Protein AF-A0A2E8MCN6-F1 (afdb_monomer_lite)

Secondary structure (DSSP, 8-state):
------S-GGGS-HHHHHHHHHHHHHHHHHHHHTT--EEE--SS-HHHHHHHHHHTT--TTEEEEEEHHHHHHTT--HHHHHHHHTGGGEEEEE---SSSSSTTSSS--HHHHHHHHHHHT---

Radius of gyration: 15.26 Å; chains: 1; bounding box: 32×36×40 Å

Foldseek 3Di:
DDPPDFPDCLPPDDVNLVVVLVVCVVCVVVCVVVVAAAEDDGLEDPPSLVVSCVSNVNDQSYAHAAEPQSHVVNVHPVLVSDLVCAQSRYDHYRDDAHPDPDPPPGPDPVVSVVVSCVVSVHDD

Sequence (124 aa):
MASSSCPSNFQKGEEKIAGVTKFIEEILPIARKHGVTLGIESPITYDRVLELFKRLGNPPNVKMYYDTGNMMWGGEDIYTALQKLGNDAICEIHLKPEDNIHFGKGKTDLPKLAGTLDQIGYDK

pLDDT: mean 87.96, std 12.61, range [35.31, 98.5]

Structure (mmCIF, N/CA/C/O backbone):
data_AF-A0A2E8MCN6-F1
#
_entry.id   AF-A0A2E8MCN6-F1
#
loop_
_atom_site.group_PDB
_atom_site.id
_atom_site.type_symbol
_atom_site.label_atom_id
_atom_site.label_alt_id
_atom_site.label_comp_id
_atom_site.label_asym_id
_atom_site.label_entity_id
_atom_site.label_seq_id
_atom_site.pdbx_PDB_ins_code
_a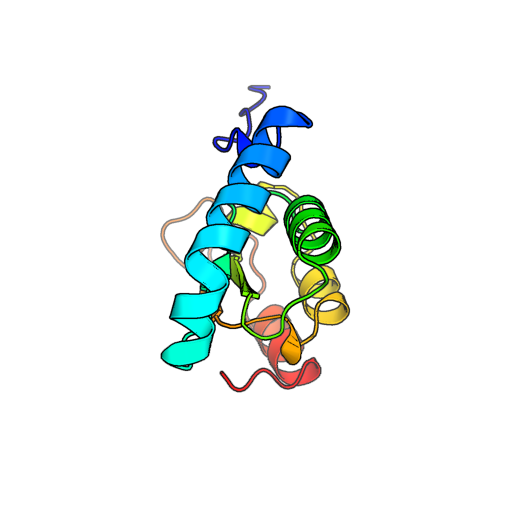tom_site.Cartn_x
_atom_site.Cartn_y
_atom_site.Cartn_z
_atom_site.occupancy
_atom_site.B_iso_or_equiv
_atom_site.auth_seq_id
_atom_site.auth_comp_id
_atom_site.auth_asym_id
_atom_site.auth_atom_id
_atom_site.pdbx_PDB_model_num
ATOM 1 N N . MET A 1 1 ? 13.926 17.330 -20.591 1.00 36.78 1 MET A N 1
ATOM 2 C CA . MET A 1 1 ? 13.292 16.208 -19.870 1.00 36.78 1 MET A CA 1
ATOM 3 C C . MET A 1 1 ? 12.245 16.822 -18.965 1.00 36.78 1 MET A C 1
ATOM 5 O O . MET A 1 1 ? 12.614 17.610 -18.105 1.00 36.78 1 MET A O 1
ATOM 9 N N . ALA A 1 2 ? 10.960 16.613 -19.242 1.00 35.31 2 ALA A N 1
ATOM 10 C CA . ALA A 1 2 ? 9.910 17.166 -18.396 1.00 35.31 2 ALA A CA 1
ATOM 11 C C . ALA A 1 2 ? 9.942 16.413 -17.064 1.00 35.31 2 ALA A C 1
ATOM 13 O O . ALA A 1 2 ? 9.693 15.212 -17.037 1.00 35.31 2 ALA A O 1
ATOM 14 N N . SER A 1 3 ? 10.291 17.099 -15.976 1.00 48.41 3 SER A N 1
ATOM 15 C CA . SER A 1 3 ? 10.040 16.587 -14.635 1.00 48.41 3 SER A CA 1
ATOM 16 C C . SER A 1 3 ? 8.522 16.550 -14.453 1.00 48.41 3 SER A C 1
ATOM 18 O O . SER A 1 3 ? 7.905 17.568 -14.129 1.00 48.41 3 SER A O 1
ATOM 20 N N . SER A 1 4 ? 7.898 15.414 -14.748 1.00 52.28 4 SER A N 1
ATOM 21 C CA . SER A 1 4 ? 6.485 15.201 -14.460 1.00 52.28 4 SER A CA 1
ATOM 22 C C . SER A 1 4 ? 6.335 15.152 -12.945 1.00 52.28 4 SER A C 1
ATOM 24 O O . SER A 1 4 ? 6.697 14.173 -12.296 1.00 52.28 4 SER A O 1
ATOM 26 N N . SER A 1 5 ? 5.897 16.263 -12.364 1.00 57.72 5 SER A N 1
ATOM 27 C CA . SER A 1 5 ? 5.663 16.372 -10.933 1.00 57.72 5 SER A CA 1
ATOM 28 C C . SER A 1 5 ? 4.588 15.370 -10.510 1.00 57.72 5 SER A C 1
ATOM 30 O O . SER A 1 5 ? 3.575 15.199 -11.185 1.00 57.72 5 SER A O 1
ATOM 32 N N . CYS A 1 6 ? 4.817 14.691 -9.383 1.00 58.34 6 CYS A N 1
ATOM 33 C CA . CYS A 1 6 ? 3.831 13.800 -8.782 1.00 58.34 6 CYS A CA 1
ATOM 34 C C . CYS A 1 6 ? 2.486 14.538 -8.619 1.00 58.34 6 CYS A C 1
ATOM 36 O O . CYS A 1 6 ? 2.476 15.636 -8.042 1.00 58.34 6 CYS A O 1
ATOM 38 N N . PRO A 1 7 ? 1.361 13.968 -9.096 1.00 62.66 7 PRO A N 1
ATOM 39 C CA . PRO A 1 7 ? 0.058 14.624 -9.054 1.00 62.66 7 PRO A CA 1
ATOM 40 C C . PRO A 1 7 ? -0.471 14.751 -7.620 1.00 62.66 7 PRO A C 1
ATOM 42 O O . PRO A 1 7 ? -1.347 15.572 -7.359 1.00 62.66 7 PRO A O 1
ATOM 45 N N . SER A 1 8 ? 0.071 13.979 -6.671 1.00 71.44 8 SER A N 1
ATOM 46 C CA . SER A 1 8 ? -0.367 14.005 -5.279 1.00 71.44 8 SER A CA 1
ATOM 47 C C . SER A 1 8 ? 0.480 14.933 -4.411 1.00 71.44 8 SER A C 1
ATOM 49 O O . SER A 1 8 ? 1.696 14.788 -4.277 1.00 71.44 8 SER A O 1
ATOM 51 N N . ASN A 1 9 ? -0.196 15.859 -3.729 1.00 75.69 9 ASN A N 1
ATOM 52 C CA . ASN A 1 9 ? 0.407 16.670 -2.674 1.00 75.69 9 ASN A CA 1
ATOM 53 C C . ASN A 1 9 ? 0.569 15.896 -1.354 1.00 75.69 9 ASN A C 1
ATOM 55 O O . ASN A 1 9 ? 1.202 16.417 -0.444 1.00 75.69 9 ASN A O 1
ATOM 59 N N . PHE A 1 10 ? 0.061 14.662 -1.237 1.00 79.88 10 PHE A N 1
ATOM 60 C CA . PHE A 1 10 ? 0.292 13.802 -0.063 1.00 79.88 10 PHE A CA 1
ATOM 61 C C . PHE A 1 10 ? 1.790 13.569 0.198 1.00 79.88 10 PHE A C 1
ATOM 63 O O . PHE A 1 10 ? 2.241 13.475 1.341 1.00 79.88 10 PHE A O 1
ATOM 70 N N . GLN A 1 11 ? 2.573 13.580 -0.882 1.00 74.19 11 GLN A N 1
ATOM 71 C CA . GLN A 1 11 ? 4.030 13.488 -0.861 1.00 74.19 11 GLN A CA 1
ATOM 72 C C . GLN A 1 11 ? 4.726 14.759 -0.361 1.00 74.19 11 GLN A C 1
ATOM 74 O O . GLN A 1 11 ? 5.927 14.750 -0.105 1.00 74.19 11 GLN A O 1
ATOM 79 N N . LYS A 1 12 ? 4.009 15.881 -0.243 1.00 79.44 12 LYS A N 1
ATOM 80 C CA . LYS A 1 12 ? 4.608 17.204 -0.047 1.00 79.44 12 LYS A CA 1
ATOM 81 C C . LYS A 1 12 ? 4.447 17.676 1.392 1.00 79.44 12 LYS A C 1
ATOM 83 O O . LYS A 1 12 ? 3.513 18.400 1.722 1.00 79.44 12 LYS A O 1
ATOM 88 N N . GLY A 1 13 ? 5.424 17.317 2.219 1.00 82.81 13 GLY A N 1
ATOM 89 C CA . GLY A 1 13 ? 5.651 17.945 3.518 1.00 82.81 13 GLY A CA 1
ATOM 90 C C . GLY A 1 13 ? 4.757 17.452 4.655 1.00 82.81 13 GLY A C 1
ATOM 91 O O . GLY A 1 13 ? 3.793 16.706 4.473 1.00 82.81 13 GLY A O 1
ATOM 92 N N . GLU A 1 14 ? 5.129 17.875 5.859 1.00 89.00 14 GLU A N 1
ATOM 93 C CA . GLU A 1 14 ? 4.557 17.424 7.129 1.00 89.00 14 GLU A CA 1
ATOM 94 C C . GLU A 1 14 ? 3.068 17.759 7.277 1.00 89.00 14 GLU A C 1
ATOM 96 O O . GLU A 1 14 ? 2.268 16.913 7.666 1.00 89.00 14 GLU A O 1
ATOM 101 N N . GLU A 1 15 ? 2.668 18.969 6.883 1.00 88.38 15 GLU A N 1
ATOM 102 C CA . GLU A 1 15 ? 1.280 19.432 6.988 1.00 88.38 15 GLU A CA 1
ATOM 103 C C . GLU A 1 15 ? 0.300 18.495 6.260 1.00 88.38 15 GLU A C 1
ATOM 105 O O . GLU A 1 15 ? -0.799 18.225 6.749 1.00 88.38 15 GLU A O 1
ATOM 110 N N . LYS A 1 16 ? 0.700 17.953 5.101 1.00 90.06 16 LYS A N 1
ATOM 111 C CA . LYS A 1 16 ? -0.183 17.127 4.270 1.00 90.06 16 LYS A CA 1
ATOM 112 C C . LYS A 1 16 ? -0.418 15.745 4.863 1.00 90.06 16 LYS A C 1
ATOM 114 O O . LYS A 1 16 ? -1.568 15.312 4.907 1.00 90.06 16 LYS A O 1
ATOM 119 N N . ILE A 1 17 ? 0.616 15.074 5.374 1.00 90.88 17 ILE A N 1
ATOM 120 C CA . ILE A 1 17 ? 0.402 13.789 6.059 1.00 90.88 17 ILE A CA 1
ATOM 121 C C . ILE A 1 17 ? -0.305 13.977 7.393 1.00 90.88 17 ILE A C 1
ATOM 123 O O . ILE A 1 17 ? -1.136 13.144 7.735 1.00 90.88 17 ILE A O 1
ATOM 127 N N . ALA A 1 18 ? -0.042 15.068 8.120 1.00 92.81 18 ALA A N 1
ATOM 128 C CA . ALA A 1 18 ? -0.722 15.353 9.378 1.00 92.81 18 ALA A CA 1
ATOM 129 C C . ALA A 1 18 ? -2.233 15.538 9.162 1.00 92.81 18 ALA A C 1
ATOM 131 O O . ALA A 1 18 ? -3.034 14.951 9.886 1.00 92.81 18 ALA A O 1
ATOM 132 N N . GLY A 1 19 ? -2.627 16.271 8.114 1.00 93.56 19 GLY A N 1
ATOM 133 C CA . GLY A 1 19 ? -4.033 16.425 7.733 1.00 93.56 19 GLY A CA 1
ATOM 134 C C . GLY A 1 19 ? -4.712 15.097 7.386 1.00 93.56 19 GLY A C 1
ATOM 135 O O . GLY A 1 19 ? -5.806 14.824 7.875 1.00 93.56 19 GLY A O 1
ATOM 136 N N . VAL A 1 20 ? -4.050 14.242 6.596 1.00 92.56 20 VAL A N 1
ATOM 137 C CA . VAL A 1 20 ? -4.572 12.903 6.257 1.00 92.56 20 VAL A CA 1
ATOM 138 C C . VAL A 1 20 ? -4.634 11.994 7.484 1.00 92.56 20 VAL A C 1
ATOM 140 O O . VAL A 1 20 ? -5.620 11.285 7.658 1.00 92.56 20 VAL A O 1
ATOM 143 N N . THR A 1 21 ? -3.623 12.045 8.354 1.00 95.31 21 THR A N 1
ATOM 144 C CA . THR A 1 21 ? -3.589 11.282 9.611 1.00 95.31 21 THR A CA 1
ATOM 145 C C . THR A 1 21 ? -4.809 11.636 10.454 1.00 95.31 21 THR A C 1
ATOM 147 O O . THR A 1 21 ? -5.600 10.752 10.768 1.00 95.31 21 THR A O 1
ATOM 150 N N . LYS A 1 22 ? -5.032 12.932 10.709 1.00 97.12 22 LYS A N 1
ATOM 151 C CA . LYS A 1 22 ? -6.181 13.414 11.482 1.00 97.12 22 LYS A CA 1
ATOM 152 C C . LYS A 1 22 ? -7.516 12.983 10.870 1.00 97.12 22 LYS A C 1
ATOM 154 O O . LYS A 1 22 ? -8.391 12.500 11.580 1.00 97.12 22 LYS A O 1
ATOM 159 N N . PHE A 1 23 ? -7.670 13.125 9.553 1.00 96.38 23 PHE A N 1
ATOM 160 C CA . PHE A 1 23 ? -8.889 12.696 8.866 1.00 96.38 23 PHE A CA 1
ATOM 161 C C . PHE A 1 23 ? -9.155 11.197 9.054 1.00 96.38 23 PHE A C 1
ATOM 163 O O . PHE A 1 23 ? -10.279 10.803 9.362 1.00 96.38 23 PHE A O 1
ATOM 1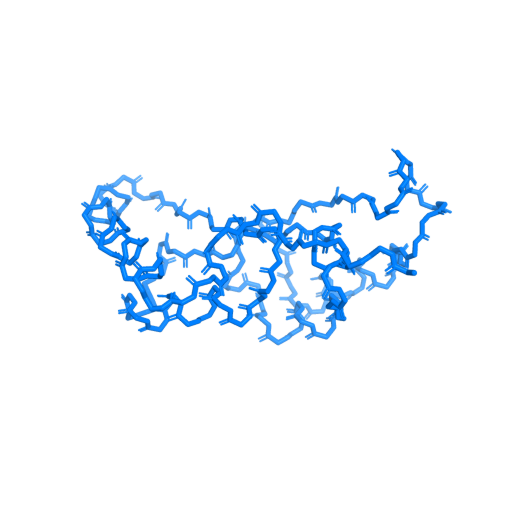70 N N . ILE A 1 24 ? -8.125 10.356 8.910 1.00 96.75 24 ILE A N 1
ATOM 171 C CA . ILE A 1 24 ? -8.270 8.911 9.100 1.00 96.75 24 ILE A CA 1
ATOM 172 C C . ILE A 1 24 ? -8.598 8.584 10.560 1.00 96.75 24 ILE A C 1
ATOM 174 O O . ILE A 1 24 ? -9.488 7.771 10.793 1.00 96.75 24 ILE A O 1
ATOM 178 N N . GLU A 1 25 ? -7.957 9.226 11.539 1.00 97.56 25 GLU A N 1
ATOM 179 C CA . GLU A 1 25 ? -8.267 9.041 12.966 1.00 97.56 25 GLU A CA 1
ATOM 180 C C . GLU A 1 25 ? -9.742 9.322 13.290 1.00 97.56 25 GLU A C 1
ATOM 182 O O . GLU A 1 25 ? -10.347 8.577 14.063 1.00 97.56 25 GLU A O 1
ATOM 187 N N . GLU A 1 26 ? -10.337 10.343 12.667 1.00 97.94 26 GLU A N 1
ATOM 188 C CA . GLU A 1 26 ? -11.748 10.708 12.853 1.00 97.94 26 GLU A CA 1
ATOM 189 C C . GLU A 1 26 ? -12.712 9.648 12.289 1.00 97.94 26 GLU A C 1
ATOM 191 O O . GLU A 1 26 ? -13.729 9.338 1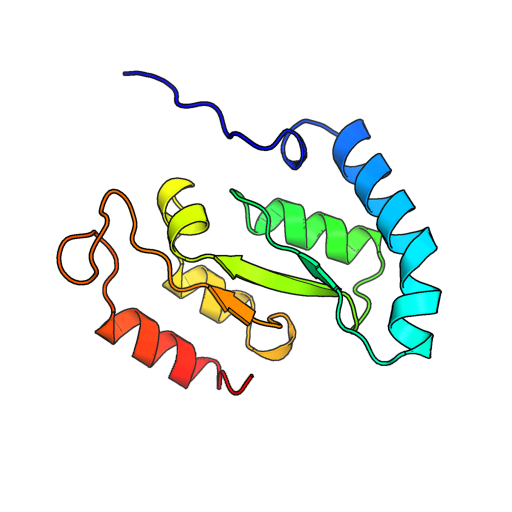2.918 1.00 97.94 26 GLU A O 1
ATOM 196 N N . ILE A 1 27 ? -12.400 9.046 11.135 1.00 97.94 27 ILE A N 1
ATOM 197 C CA . ILE A 1 27 ? -13.288 8.065 10.477 1.00 97.94 27 ILE A CA 1
ATOM 198 C C . ILE A 1 27 ? -13.017 6.611 10.891 1.00 97.94 27 ILE A C 1
ATOM 200 O O . ILE A 1 27 ? -13.888 5.748 10.744 1.00 97.94 27 ILE A O 1
ATOM 204 N N . LEU A 1 28 ? -11.839 6.311 11.440 1.00 97.56 28 LEU A N 1
ATOM 205 C CA . LEU A 1 28 ? -11.429 4.953 11.795 1.00 97.56 28 LEU A CA 1
ATOM 206 C C . LEU A 1 28 ? -12.366 4.256 12.806 1.00 97.56 28 LEU A C 1
ATOM 208 O O . LEU A 1 28 ? -12.624 3.062 12.632 1.00 97.56 28 LEU A O 1
ATOM 212 N N . PRO A 1 29 ? -12.935 4.928 13.833 1.00 97.81 29 PRO A N 1
ATOM 213 C CA . PRO A 1 29 ? -13.939 4.315 14.702 1.00 97.81 29 PRO A CA 1
ATOM 214 C C . PRO A 1 29 ? -15.179 3.831 13.943 1.00 97.81 29 PRO A C 1
ATOM 216 O O . PRO A 1 29 ? -15.718 2.775 14.271 1.00 97.81 29 PRO A O 1
ATOM 219 N N . ILE A 1 30 ? -15.609 4.572 12.917 1.00 97.75 30 ILE A N 1
ATOM 220 C CA . ILE A 1 30 ? -16.761 4.217 12.081 1.00 97.75 30 ILE A CA 1
ATOM 221 C C . ILE A 1 30 ? -16.407 3.002 11.222 1.00 97.75 30 ILE A C 1
ATOM 223 O O . ILE A 1 30 ? -17.161 2.029 11.207 1.00 97.75 30 ILE A O 1
ATOM 227 N N . ALA A 1 31 ? -15.232 3.007 10.587 1.00 97.38 31 ALA A N 1
ATOM 228 C CA . ALA A 1 31 ? -14.750 1.865 9.811 1.00 97.38 31 ALA A CA 1
ATOM 229 C C . ALA A 1 31 ? -14.704 0.585 10.663 1.00 97.38 31 ALA A C 1
ATOM 231 O O . ALA A 1 31 ? -15.269 -0.436 10.274 1.00 97.38 31 ALA A O 1
ATOM 232 N N . ARG A 1 32 ? -14.145 0.664 11.880 1.00 97.00 32 ARG A N 1
ATOM 233 C CA . ARG A 1 32 ? -14.123 -0.455 12.839 1.00 97.00 32 ARG A CA 1
ATOM 234 C C . ARG A 1 32 ? -15.519 -0.936 13.214 1.00 97.00 32 ARG A C 1
ATOM 236 O O . ARG A 1 32 ? -15.773 -2.135 13.179 1.00 97.00 32 ARG A O 1
ATOM 243 N N . LYS A 1 33 ? -16.426 -0.011 13.547 1.00 97.88 33 LYS A N 1
ATOM 244 C CA . LYS A 1 33 ? -17.814 -0.331 13.920 1.00 97.88 33 LYS A CA 1
ATOM 245 C C . LYS A 1 33 ? -18.531 -1.128 12.829 1.00 97.88 33 LYS A C 1
ATOM 247 O O . LYS A 1 33 ? -19.345 -1.988 13.148 1.00 97.88 33 LYS A O 1
ATOM 252 N N . HIS A 1 34 ? -18.239 -0.833 11.566 1.00 97.94 34 HIS A N 1
ATOM 253 C CA . HIS A 1 34 ? -18.879 -1.466 10.417 1.00 97.94 34 HIS A CA 1
ATOM 254 C C . HIS A 1 34 ? -18.056 -2.601 9.791 1.00 97.94 34 HIS A C 1
ATOM 256 O O . HIS A 1 34 ? -18.474 -3.146 8.775 1.00 97.94 34 HIS A O 1
ATOM 262 N N . GLY A 1 35 ? -16.909 -2.973 10.375 1.00 96.44 35 GLY A N 1
ATOM 263 C CA . GLY A 1 35 ? -16.039 -4.015 9.820 1.00 96.44 35 GLY A CA 1
ATOM 264 C C . GLY A 1 35 ? -15.448 -3.658 8.451 1.00 96.44 35 GLY A C 1
ATOM 265 O O . GLY A 1 35 ? -15.135 -4.547 7.666 1.00 96.44 35 GLY A O 1
ATOM 266 N N . VAL A 1 36 ? -15.312 -2.366 8.147 1.00 96.94 36 VAL A N 1
ATOM 267 C CA . VAL A 1 36 ? -14.811 -1.866 6.862 1.00 96.94 36 VAL A CA 1
ATOM 268 C C . VAL A 1 36 ? -13.295 -1.684 6.923 1.00 96.94 36 VAL A C 1
ATOM 270 O O . VAL A 1 36 ? -12.742 -1.253 7.941 1.00 96.94 36 VAL A O 1
ATOM 273 N N . THR A 1 37 ? -12.626 -1.994 5.813 1.00 97.06 37 THR A N 1
ATOM 274 C CA . THR A 1 37 ? -11.218 -1.654 5.588 1.00 97.06 37 THR A CA 1
ATOM 275 C C . THR A 1 37 ? -11.128 -0.371 4.768 1.00 97.06 37 THR A C 1
ATOM 277 O O . THR A 1 37 ? -11.779 -0.238 3.735 1.00 97.06 37 THR A O 1
ATOM 280 N N . LEU A 1 38 ? -10.318 0.575 5.229 1.00 97.12 38 LEU A N 1
ATOM 281 C CA . LEU A 1 38 ? -9.950 1.788 4.515 1.00 97.12 38 LEU A CA 1
ATOM 282 C C . LEU A 1 38 ? -8.718 1.484 3.656 1.00 97.12 38 LEU A C 1
ATOM 284 O O . LEU A 1 38 ? -7.606 1.364 4.175 1.00 97.12 38 LEU A O 1
ATOM 288 N N . GLY A 1 39 ? -8.933 1.330 2.351 1.00 95.44 39 GLY A N 1
ATOM 289 C CA . GLY A 1 39 ? -7.867 1.156 1.369 1.00 95.44 39 GLY A CA 1
ATOM 290 C C . GLY A 1 39 ? -7.241 2.494 0.995 1.00 95.44 39 GLY A C 1
ATOM 291 O O . GLY A 1 39 ? -7.929 3.386 0.502 1.00 95.44 39 GLY A O 1
ATOM 292 N N . ILE A 1 40 ? -5.941 2.645 1.232 1.00 93.12 40 ILE A N 1
ATOM 293 C CA . ILE A 1 40 ? -5.188 3.836 0.843 1.00 93.12 40 ILE A CA 1
ATOM 294 C C . ILE A 1 40 ? -4.550 3.579 -0.518 1.00 93.12 40 ILE A C 1
ATOM 296 O O . ILE A 1 40 ? -3.512 2.924 -0.605 1.00 93.12 40 ILE A O 1
ATOM 300 N N . GLU A 1 41 ? -5.174 4.107 -1.569 1.00 90.69 41 GLU A N 1
ATOM 301 C CA . GLU A 1 41 ? -4.545 4.249 -2.880 1.00 90.69 41 GLU A CA 1
ATOM 302 C C . GLU A 1 41 ? -3.865 5.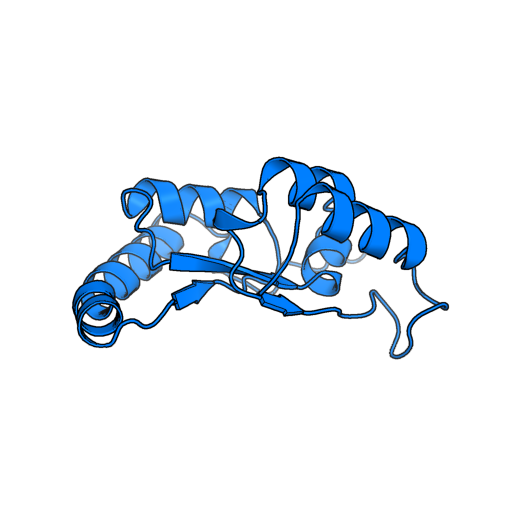619 -2.933 1.00 90.69 41 GLU A C 1
ATOM 304 O O . GLU A 1 41 ? -4.506 6.660 -2.779 1.00 90.69 41 GLU A O 1
ATOM 309 N N . SER A 1 42 ? -2.550 5.642 -3.132 1.00 76.06 42 SER A N 1
ATOM 310 C CA . SER A 1 42 ? -1.805 6.885 -3.324 1.00 76.06 42 SER A CA 1
ATOM 311 C C . SER A 1 42 ? -0.963 6.769 -4.585 1.00 76.06 42 SER A C 1
ATOM 313 O O . SER A 1 42 ? -0.245 5.781 -4.739 1.00 76.06 42 SER A O 1
ATOM 315 N N . PRO A 1 43 ? -1.019 7.755 -5.497 1.00 61.84 43 PRO A N 1
ATOM 316 C CA . PRO A 1 43 ? -0.505 7.557 -6.840 1.00 61.84 43 PRO A CA 1
ATOM 317 C C . PRO A 1 43 ? 1.021 7.537 -6.954 1.00 61.84 43 PRO A C 1
ATOM 319 O O . PRO A 1 43 ? 1.487 7.250 -8.042 1.00 61.84 43 PRO A O 1
ATOM 322 N N . ILE A 1 44 ? 1.803 7.800 -5.899 1.00 62.88 44 ILE A N 1
ATOM 323 C CA . ILE A 1 44 ? 3.250 7.514 -5.865 1.00 62.88 44 ILE A CA 1
ATOM 324 C C . ILE A 1 44 ? 3.711 7.422 -4.402 1.00 62.88 44 ILE A C 1
ATOM 326 O O . ILE A 1 44 ? 3.281 8.252 -3.610 1.00 62.88 44 ILE A O 1
ATOM 330 N N . THR A 1 45 ? 4.636 6.502 -4.108 1.00 69.81 45 THR A N 1
ATOM 331 C CA . THR A 1 45 ? 5.376 6.198 -2.859 1.00 69.81 45 THR A CA 1
ATOM 332 C C . THR A 1 45 ? 4.679 5.316 -1.813 1.00 69.81 45 THR A C 1
ATOM 334 O O . THR A 1 45 ? 3.898 5.743 -0.956 1.00 69.81 45 THR A O 1
ATOM 337 N N . TYR A 1 46 ? 5.095 4.052 -1.836 1.00 76.62 46 TYR A N 1
ATOM 338 C CA . TYR A 1 46 ? 4.916 3.073 -0.770 1.00 76.62 46 TYR A CA 1
ATOM 339 C C . TYR A 1 46 ? 5.359 3.615 0.602 1.00 76.62 46 TYR A C 1
ATOM 341 O O . TYR A 1 46 ? 4.613 3.522 1.579 1.00 76.62 46 TYR A O 1
ATOM 349 N N . ASP A 1 47 ? 6.523 4.269 0.667 1.00 83.62 47 ASP A N 1
ATOM 350 C CA . ASP A 1 47 ? 7.111 4.745 1.926 1.00 83.62 47 ASP A CA 1
ATOM 351 C C . ASP A 1 47 ? 6.235 5.767 2.659 1.00 83.62 47 ASP A C 1
ATOM 353 O O . ASP A 1 47 ? 6.119 5.721 3.887 1.00 83.62 47 ASP A O 1
ATOM 357 N N . ARG A 1 48 ? 5.569 6.673 1.933 1.00 86.75 48 ARG A N 1
ATOM 358 C CA . ARG A 1 48 ? 4.711 7.686 2.562 1.00 86.75 48 ARG A CA 1
ATOM 359 C C . ARG A 1 48 ? 3.436 7.078 3.132 1.00 86.75 48 ARG A C 1
ATOM 361 O O . ARG A 1 48 ? 2.945 7.535 4.163 1.00 86.75 48 ARG A O 1
ATOM 368 N N . VAL A 1 49 ? 2.910 6.040 2.484 1.00 89.06 49 VAL A N 1
ATOM 369 C CA . VAL A 1 49 ? 1.770 5.281 3.008 1.00 89.06 49 VAL A CA 1
ATOM 370 C C . VAL A 1 49 ? 2.186 4.489 4.248 1.00 89.06 49 VAL A C 1
ATOM 372 O O . VAL A 1 49 ? 1.472 4.515 5.248 1.00 89.06 49 VAL A O 1
ATOM 375 N N . LEU A 1 50 ? 3.374 3.875 4.252 1.00 88.62 50 LEU A N 1
ATOM 376 C CA . LEU A 1 50 ? 3.901 3.237 5.461 1.00 88.62 50 LEU A CA 1
ATOM 377 C C . LEU A 1 50 ? 4.105 4.225 6.610 1.00 88.62 50 LEU A C 1
ATOM 379 O O . LEU A 1 50 ? 3.849 3.893 7.767 1.00 88.62 50 LEU A O 1
ATOM 383 N N . GLU A 1 51 ? 4.577 5.435 6.320 1.00 91.75 51 GLU A N 1
ATOM 384 C CA . GLU A 1 51 ? 4.692 6.483 7.330 1.00 91.75 51 GLU A CA 1
ATOM 385 C C . GLU A 1 51 ? 3.323 6.856 7.908 1.00 91.75 51 GLU A C 1
ATOM 387 O O . GLU A 1 51 ? 3.186 6.984 9.126 1.00 91.75 51 GLU A O 1
ATOM 392 N N . LEU A 1 52 ? 2.299 6.973 7.060 1.00 92.56 52 LEU A N 1
ATOM 393 C CA . LEU A 1 52 ? 0.925 7.210 7.495 1.00 92.56 52 LEU A CA 1
ATOM 394 C C . LEU A 1 52 ? 0.427 6.075 8.396 1.00 92.56 52 LEU A C 1
ATOM 396 O O . LEU A 1 52 ? -0.117 6.347 9.463 1.00 92.56 52 LEU A O 1
ATOM 400 N N . PHE A 1 53 ? 0.661 4.814 8.023 1.00 93.06 53 PHE A N 1
ATOM 401 C CA . PHE A 1 53 ? 0.272 3.667 8.850 1.00 93.06 53 PHE A CA 1
ATOM 402 C C . PHE A 1 53 ? 0.953 3.717 10.215 1.00 93.06 53 PHE A C 1
ATOM 404 O O . PHE A 1 53 ? 0.277 3.590 11.235 1.00 93.06 53 PHE A O 1
ATOM 411 N N . LYS A 1 54 ? 2.259 4.006 10.258 1.00 94.25 54 LYS A N 1
ATOM 412 C CA . LYS A 1 54 ? 3.006 4.155 11.515 1.00 94.25 54 LYS A CA 1
ATOM 413 C C . LYS A 1 54 ? 2.436 5.269 12.394 1.00 94.25 54 LYS A C 1
ATOM 415 O O . LYS A 1 54 ? 2.273 5.051 13.591 1.00 94.25 54 LYS A O 1
ATOM 420 N N . ARG A 1 55 ? 2.099 6.428 11.818 1.00 95.31 55 ARG A N 1
ATOM 421 C CA . ARG A 1 55 ? 1.490 7.560 12.545 1.00 95.31 55 ARG A CA 1
ATOM 422 C C . ARG A 1 55 ? 0.134 7.203 13.147 1.00 95.31 55 ARG A C 1
ATOM 424 O O . ARG A 1 55 ? -0.145 7.592 14.271 1.00 95.31 55 ARG A O 1
ATOM 431 N N . LEU A 1 56 ? -0.658 6.411 12.430 1.00 95.94 56 LEU A N 1
ATOM 432 C CA . LEU A 1 56 ? -1.956 5.910 12.887 1.00 95.94 56 LEU A CA 1
ATOM 433 C C . LEU A 1 56 ? -1.852 4.753 13.900 1.00 95.94 56 LEU A C 1
ATOM 435 O O . LEU A 1 56 ? -2.877 4.260 14.369 1.00 95.94 56 LEU A O 1
ATOM 439 N N . GLY A 1 57 ? -0.641 4.277 14.212 1.00 95.94 57 GLY A N 1
ATOM 440 C CA . GLY A 1 57 ? -0.426 3.121 15.086 1.00 95.94 57 GLY A CA 1
ATOM 441 C C . GLY A 1 57 ? -0.679 1.765 14.414 1.00 95.94 57 GLY A C 1
ATOM 442 O O . GLY A 1 57 ? -1.021 0.806 15.097 1.00 95.94 57 GLY A O 1
ATOM 443 N N . ASN A 1 58 ? -0.516 1.679 13.091 1.00 94.62 58 ASN A N 1
ATOM 444 C CA . ASN A 1 58 ? -0.723 0.489 12.250 1.00 94.62 58 ASN A CA 1
ATOM 445 C C . ASN A 1 58 ? -2.071 -0.218 12.491 1.00 94.62 58 ASN A C 1
ATOM 447 O O . ASN A 1 58 ? -2.104 -1.407 12.821 1.00 94.62 58 ASN A O 1
ATOM 451 N N . PRO A 1 59 ? -3.203 0.492 12.359 1.00 96.06 59 PRO A N 1
ATOM 452 C CA . PRO A 1 59 ? -4.502 -0.106 12.609 1.00 96.06 59 PRO A CA 1
ATOM 453 C C . PRO A 1 59 ? -4.826 -1.166 11.539 1.00 96.06 59 PRO A C 1
ATOM 455 O O . PRO A 1 59 ? -4.652 -0.902 10.352 1.00 96.06 59 PRO A O 1
ATOM 458 N N . PRO A 1 60 ? -5.393 -2.328 11.912 1.00 94.31 60 PRO A N 1
ATOM 459 C CA . PRO A 1 60 ? -5.656 -3.423 10.968 1.00 94.31 60 PRO A CA 1
ATOM 460 C C . PRO A 1 60 ? -6.710 -3.083 9.900 1.00 94.31 60 PRO A C 1
ATOM 462 O O . PRO A 1 60 ? -6.769 -3.728 8.856 1.00 94.31 60 PRO A O 1
ATOM 465 N N . ASN A 1 61 ? -7.546 -2.070 10.157 1.00 96.44 61 ASN A N 1
ATOM 466 C CA . ASN A 1 61 ? -8.568 -1.573 9.235 1.00 96.44 61 ASN A CA 1
ATOM 467 C C . ASN A 1 61 ? -8.035 -0.550 8.227 1.00 96.44 61 ASN A C 1
ATOM 469 O O . ASN A 1 61 ? -8.831 -0.041 7.449 1.00 96.44 61 ASN A O 1
ATOM 473 N N . VAL A 1 62 ? -6.748 -0.200 8.244 1.00 96.50 62 VAL A N 1
ATOM 474 C CA . VAL A 1 62 ? -6.151 0.676 7.228 1.00 96.50 62 VAL A CA 1
ATOM 475 C C . VAL A 1 62 ? -5.105 -0.134 6.488 1.00 96.50 62 VAL A C 1
ATOM 477 O O . VAL A 1 62 ? -4.151 -0.621 7.090 1.00 96.50 62 VAL A O 1
ATOM 480 N N . LYS A 1 63 ? -5.317 -0.314 5.188 1.00 95.00 63 LYS A N 1
ATOM 481 C CA . LYS A 1 63 ? -4.493 -1.179 4.344 1.00 95.00 63 LYS A CA 1
ATOM 482 C C . LYS A 1 63 ? -4.148 -0.483 3.041 1.00 95.00 63 LYS A C 1
ATOM 484 O O . LYS A 1 63 ? -4.772 0.506 2.661 1.00 95.00 63 LYS A O 1
ATOM 489 N N . MET A 1 64 ? -3.133 -0.988 2.362 1.00 93.44 64 MET A N 1
ATOM 490 C CA . MET A 1 64 ? -2.742 -0.504 1.050 1.00 93.44 64 MET A CA 1
ATOM 491 C C . MET A 1 64 ? -3.748 -0.980 0.000 1.00 93.44 64 MET A C 1
ATOM 493 O O . MET A 1 64 ? -4.060 -2.171 -0.075 1.00 93.44 64 MET A O 1
ATOM 497 N N . TYR A 1 65 ? -4.196 -0.051 -0.836 1.00 94.62 65 TYR A N 1
ATOM 498 C CA . TYR A 1 65 ? -4.833 -0.348 -2.113 1.00 94.62 65 TYR A CA 1
ATOM 499 C C . TYR A 1 65 ? -3.757 -0.123 -3.182 1.00 94.62 65 TYR A C 1
ATOM 501 O O . TYR A 1 65 ? -3.403 1.016 -3.496 1.00 94.62 65 TYR A O 1
ATOM 509 N N . TYR A 1 66 ? -3.131 -1.203 -3.646 1.00 93.44 66 TYR A N 1
ATOM 510 C CA . TYR A 1 66 ? -1.884 -1.124 -4.407 1.00 93.44 66 TYR A CA 1
ATOM 511 C C . TYR A 1 66 ? -2.171 -1.044 -5.911 1.00 93.44 66 TYR A C 1
ATOM 513 O O . TYR A 1 66 ? -2.521 -2.040 -6.541 1.00 93.44 66 TYR A O 1
ATOM 521 N N . ASP A 1 67 ? -2.000 0.139 -6.500 1.00 93.25 67 ASP A N 1
ATOM 522 C CA . ASP A 1 67 ? -2.094 0.339 -7.950 1.00 93.25 67 ASP A CA 1
ATOM 523 C C . ASP A 1 67 ? -0.724 0.117 -8.607 1.00 93.25 67 ASP A C 1
ATOM 525 O O . ASP A 1 67 ? 0.221 0.886 -8.403 1.00 93.25 67 ASP A O 1
ATOM 529 N N . THR A 1 68 ? -0.610 -0.934 -9.420 1.00 91.44 68 THR A N 1
ATOM 530 C CA . THR A 1 68 ? 0.665 -1.318 -10.042 1.00 91.44 68 THR A CA 1
ATOM 531 C C . THR A 1 68 ? 1.188 -0.245 -10.995 1.00 91.44 68 THR A C 1
ATOM 533 O O . THR A 1 68 ? 2.388 0.022 -11.025 1.00 91.44 68 THR A O 1
ATOM 536 N N . GLY A 1 69 ? 0.302 0.381 -11.770 1.00 89.19 69 GLY A N 1
ATOM 537 C CA . GLY A 1 69 ? 0.667 1.366 -12.787 1.00 89.19 69 GLY A CA 1
ATOM 538 C C . GLY A 1 69 ? 1.179 2.659 -12.166 1.00 89.19 69 GLY A C 1
ATOM 539 O O . GLY A 1 69 ? 2.195 3.194 -12.603 1.00 89.19 69 GLY A O 1
ATOM 540 N N . ASN A 1 70 ? 0.518 3.125 -11.109 1.00 87.88 70 ASN A N 1
ATOM 541 C CA . ASN A 1 70 ? 0.937 4.289 -10.332 1.00 87.88 70 ASN A CA 1
ATOM 542 C C . ASN A 1 70 ? 2.317 4.069 -9.693 1.00 87.88 70 ASN A C 1
ATOM 544 O O . ASN A 1 70 ? 3.193 4.929 -9.787 1.00 87.88 70 ASN A O 1
ATOM 548 N N . MET A 1 71 ? 2.530 2.897 -9.086 1.00 88.62 71 MET A N 1
ATOM 549 C CA . MET A 1 71 ? 3.796 2.569 -8.426 1.00 88.62 71 MET A CA 1
ATOM 550 C C . MET A 1 71 ? 4.950 2.449 -9.434 1.00 88.62 71 MET A C 1
ATOM 552 O O . MET A 1 71 ? 5.998 3.060 -9.223 1.00 88.62 71 MET A O 1
ATOM 556 N N . MET A 1 72 ? 4.747 1.765 -10.568 1.00 88.06 72 MET A N 1
ATOM 557 C CA . MET A 1 72 ? 5.752 1.691 -11.643 1.00 88.06 72 MET A CA 1
ATOM 558 C C . MET A 1 72 ? 6.062 3.066 -12.245 1.00 88.06 72 MET A C 1
ATOM 560 O O . MET A 1 72 ? 7.233 3.395 -12.426 1.00 88.06 72 MET A O 1
ATOM 564 N N . TRP A 1 73 ? 5.045 3.904 -12.486 1.00 84.75 73 TRP A N 1
ATOM 565 C CA . TRP A 1 73 ? 5.253 5.278 -12.963 1.00 84.75 73 TRP A CA 1
ATOM 566 C C . TRP A 1 73 ? 6.077 6.118 -11.973 1.00 84.75 73 TRP A C 1
ATOM 568 O O . TRP A 1 73 ? 6.878 6.964 -12.369 1.00 84.75 73 TRP A O 1
ATOM 578 N N . GLY A 1 74 ? 5.929 5.839 -10.677 1.00 81.88 74 GLY A N 1
ATOM 579 C CA . GLY A 1 74 ? 6.750 6.385 -9.601 1.00 81.88 74 GLY A CA 1
ATOM 580 C C . GLY A 1 74 ? 8.186 5.855 -9.519 1.00 81.88 74 GLY A C 1
ATOM 581 O O . GLY A 1 74 ? 8.953 6.354 -8.697 1.00 81.88 74 GLY A O 1
ATOM 582 N N . GLY A 1 75 ? 8.554 4.869 -10.341 1.00 85.56 75 GLY A N 1
ATOM 583 C CA . GLY A 1 75 ? 9.862 4.211 -10.329 1.00 85.56 75 GLY A CA 1
ATOM 584 C C . GLY A 1 75 ? 10.011 3.092 -9.291 1.00 85.56 75 GLY A C 1
ATOM 585 O O . GLY A 1 75 ? 11.133 2.658 -9.039 1.00 85.56 75 GLY A O 1
ATOM 586 N N . GLU A 1 76 ? 8.918 2.630 -8.681 1.00 87.19 76 GLU A N 1
ATOM 587 C CA . GLU A 1 76 ? 8.938 1.538 -7.702 1.00 87.19 76 GLU A CA 1
ATOM 588 C C . GLU A 1 76 ? 9.196 0.184 -8.387 1.00 87.19 76 GLU A C 1
ATOM 590 O O . GLU A 1 76 ? 8.566 -0.155 -9.394 1.00 87.19 76 GLU A O 1
ATOM 595 N N . ASP A 1 77 ? 10.067 -0.643 -7.799 1.00 91.38 77 ASP A N 1
ATOM 596 C CA . ASP A 1 77 ? 10.125 -2.071 -8.124 1.00 91.38 77 ASP A CA 1
ATOM 597 C C . ASP A 1 77 ? 8.954 -2.782 -7.440 1.00 91.38 77 ASP A C 1
ATOM 599 O O . ASP A 1 77 ? 9.052 -3.249 -6.299 1.00 91.38 77 ASP A O 1
ATOM 603 N N . ILE A 1 78 ? 7.831 -2.857 -8.155 1.00 91.88 78 ILE A N 1
ATOM 604 C CA . ILE A 1 78 ? 6.577 -3.380 -7.612 1.00 91.88 78 ILE A CA 1
ATOM 605 C C . ILE A 1 78 ? 6.684 -4.825 -7.115 1.00 91.88 78 ILE A C 1
ATOM 607 O O . ILE A 1 78 ? 5.976 -5.198 -6.185 1.00 91.88 78 ILE A O 1
ATOM 611 N N . TYR A 1 79 ? 7.586 -5.637 -7.675 1.00 94.94 79 TYR A N 1
ATOM 612 C CA . TYR A 1 79 ? 7.732 -7.037 -7.272 1.00 94.94 79 TYR A CA 1
ATOM 613 C C . TYR A 1 79 ? 8.363 -7.121 -5.880 1.00 94.94 79 TYR A C 1
ATOM 615 O O . TYR A 1 79 ? 7.825 -7.753 -4.971 1.00 94.94 79 TYR A O 1
ATOM 623 N N . THR A 1 80 ? 9.476 -6.410 -5.692 1.00 94.31 80 THR A N 1
ATOM 624 C CA . THR A 1 80 ? 10.158 -6.320 -4.397 1.00 94.31 80 THR A CA 1
ATOM 625 C C . THR A 1 80 ? 9.279 -5.623 -3.354 1.00 94.31 80 THR A C 1
ATOM 627 O O . THR A 1 80 ? 9.249 -6.038 -2.193 1.00 94.31 80 THR A O 1
ATOM 630 N N . ALA A 1 81 ? 8.553 -4.572 -3.743 1.00 91.75 81 ALA A N 1
ATOM 631 C CA . ALA A 1 81 ? 7.659 -3.844 -2.846 1.00 91.75 81 ALA A CA 1
ATOM 632 C C . ALA A 1 81 ? 6.507 -4.726 -2.342 1.00 91.75 81 ALA A C 1
ATOM 634 O O . ALA A 1 81 ? 6.269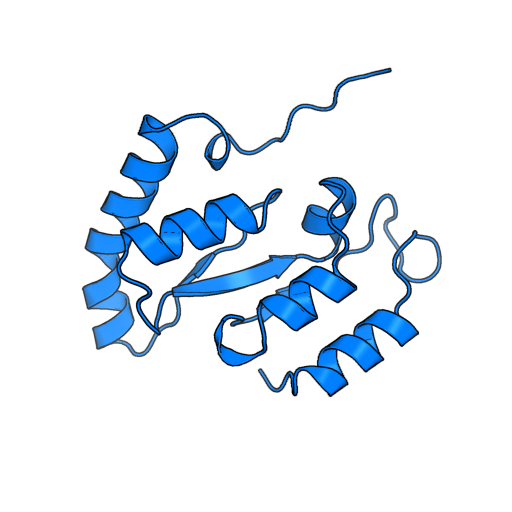 -4.773 -1.136 1.00 91.75 81 ALA A O 1
ATOM 635 N N . LEU A 1 82 ? 5.840 -5.474 -3.228 1.00 93.88 82 LEU A N 1
ATOM 636 C CA . LEU A 1 82 ? 4.767 -6.399 -2.849 1.00 93.88 82 LEU A CA 1
ATOM 637 C C . LEU A 1 82 ? 5.268 -7.504 -1.911 1.00 93.88 82 LEU A C 1
ATOM 639 O O . LEU A 1 82 ? 4.622 -7.774 -0.901 1.00 93.88 82 LEU A O 1
ATOM 643 N N . GLN A 1 83 ? 6.448 -8.077 -2.174 1.00 95.19 83 GLN A N 1
ATOM 644 C CA . GLN A 1 83 ? 7.068 -9.062 -1.276 1.00 95.19 83 GLN A CA 1
ATOM 645 C C . GLN A 1 83 ? 7.351 -8.497 0.122 1.00 95.19 83 GLN A C 1
ATOM 647 O O . GLN A 1 83 ? 7.132 -9.184 1.116 1.00 95.19 83 GLN A O 1
ATOM 652 N N . LYS A 1 84 ? 7.825 -7.247 0.214 1.00 91.81 84 LYS A N 1
ATOM 653 C CA . LYS A 1 84 ? 8.078 -6.576 1.501 1.00 91.81 84 LYS A CA 1
ATOM 654 C C . LYS A 1 84 ? 6.792 -6.226 2.244 1.00 91.81 84 LYS A C 1
ATOM 656 O O . LYS A 1 84 ? 6.767 -6.308 3.469 1.00 91.81 84 LYS A O 1
ATOM 661 N N . LEU A 1 85 ? 5.766 -5.794 1.514 1.00 89.81 85 LEU A N 1
ATOM 662 C CA . LEU A 1 85 ? 4.483 -5.387 2.077 1.00 89.81 85 LEU A CA 1
ATOM 663 C C . LEU A 1 85 ? 3.721 -6.595 2.636 1.00 89.81 85 LEU A C 1
ATOM 665 O O . LEU A 1 85 ? 3.160 -6.515 3.727 1.00 89.81 85 LEU A O 1
ATOM 669 N N . GLY A 1 86 ? 3.745 -7.712 1.905 1.00 94.00 86 GLY A N 1
ATOM 670 C CA . GLY A 1 86 ? 3.021 -8.928 2.255 1.00 94.00 86 GLY A CA 1
ATOM 671 C C . GLY A 1 86 ? 1.503 -8.791 2.097 1.00 94.00 86 GLY A C 1
ATOM 672 O O . GLY A 1 86 ? 0.952 -7.697 1.967 1.00 94.00 86 GLY A O 1
ATOM 673 N N . ASN A 1 87 ? 0.809 -9.928 2.110 1.00 96.06 87 ASN A N 1
ATOM 674 C CA . ASN A 1 87 ? -0.632 -9.987 1.857 1.00 96.06 87 ASN A CA 1
ATOM 675 C C . ASN A 1 87 ? -1.474 -9.279 2.939 1.00 96.06 87 ASN A C 1
ATOM 677 O O . ASN A 1 87 ? -2.472 -8.630 2.631 1.00 96.06 87 ASN A O 1
ATOM 681 N N . ASP A 1 88 ? -1.067 -9.338 4.209 1.00 93.88 88 ASP A N 1
ATOM 682 C CA . ASP A 1 88 ? -1.862 -8.791 5.317 1.00 93.88 88 ASP A CA 1
ATOM 683 C C . ASP A 1 88 ? -2.046 -7.273 5.254 1.00 93.88 88 ASP A C 1
ATOM 685 O O . ASP A 1 88 ? -3.090 -6.757 5.672 1.00 93.88 88 ASP A O 1
ATOM 689 N N . ALA A 1 89 ? -1.056 -6.561 4.715 1.00 91.94 89 ALA A N 1
ATOM 690 C CA . ALA A 1 89 ? -1.066 -5.110 4.608 1.00 91.94 89 ALA A CA 1
ATOM 691 C C . ALA A 1 89 ? -1.782 -4.598 3.345 1.00 91.94 89 ALA A C 1
ATOM 693 O O . ALA A 1 89 ? -1.916 -3.385 3.179 1.00 91.94 89 ALA A O 1
ATOM 694 N N . ILE A 1 90 ? -2.263 -5.492 2.476 1.00 94.44 90 ILE A N 1
ATOM 695 C CA . ILE A 1 90 ? -2.948 -5.171 1.220 1.00 94.44 90 ILE A CA 1
ATOM 696 C C . ILE A 1 90 ? -4.435 -5.504 1.367 1.00 94.44 90 ILE A C 1
ATOM 698 O O . ILE A 1 90 ? -4.805 -6.555 1.892 1.00 94.44 90 ILE A O 1
ATOM 702 N N . CYS A 1 91 ? -5.305 -4.601 0.919 1.00 96.31 91 CYS A N 1
ATOM 703 C CA . CYS A 1 91 ? -6.734 -4.893 0.783 1.00 96.31 91 CYS A CA 1
ATOM 704 C C . CYS A 1 91 ? -7.162 -5.141 -0.660 1.00 96.31 91 CYS A C 1
ATOM 706 O O . CYS A 1 91 ? -8.131 -5.854 -0.852 1.00 96.31 91 CYS A O 1
ATOM 708 N N . GLU A 1 92 ? -6.461 -4.571 -1.640 1.00 96.69 92 GLU A N 1
ATOM 709 C CA . GLU A 1 92 ? -6.807 -4.676 -3.058 1.00 96.69 92 GLU A CA 1
ATOM 710 C C . GLU A 1 92 ? -5.557 -4.440 -3.917 1.00 96.69 92 GLU A C 1
ATOM 712 O O . GLU A 1 92 ? -4.697 -3.627 -3.550 1.00 96.69 92 GLU A O 1
ATOM 717 N N . ILE A 1 93 ? -5.476 -5.113 -5.066 1.00 95.31 93 ILE A N 1
ATOM 718 C CA . ILE A 1 93 ? -4.505 -4.826 -6.126 1.00 95.31 93 ILE A CA 1
ATOM 719 C C . ILE A 1 93 ? -5.252 -4.265 -7.334 1.00 95.31 93 ILE A C 1
ATOM 721 O O . ILE A 1 93 ? -5.989 -4.977 -8.012 1.00 95.31 93 ILE A O 1
ATOM 725 N N . HIS A 1 94 ? -4.985 -3.008 -7.681 1.00 93.69 94 HIS A N 1
ATOM 726 C CA . HIS A 1 94 ? -5.423 -2.459 -8.957 1.00 93.69 94 HIS A CA 1
ATOM 727 C C . HIS A 1 94 ? -4.353 -2.704 -10.009 1.00 93.69 94 HIS A C 1
ATOM 729 O O . HIS A 1 94 ? -3.332 -2.014 -10.093 1.00 93.69 94 HIS A O 1
ATOM 735 N N . LEU A 1 95 ? -4.600 -3.727 -10.822 1.00 92.00 95 LEU A N 1
ATOM 736 C CA . LEU A 1 95 ? -3.770 -4.017 -11.972 1.00 92.00 95 LEU A CA 1
ATOM 737 C C . LEU A 1 95 ? -4.022 -2.945 -13.038 1.00 92.00 95 LEU A C 1
ATOM 739 O O . LEU A 1 95 ? -5.037 -2.963 -13.734 1.00 92.00 95 LEU A O 1
ATOM 743 N N . LYS A 1 96 ? -3.075 -2.017 -13.167 1.00 87.75 96 LYS A N 1
ATOM 744 C CA . LYS A 1 96 ? -3.114 -0.908 -14.123 1.00 87.75 96 LYS A CA 1
ATOM 745 C C . LYS A 1 96 ? -1.896 -0.970 -15.048 1.00 87.75 96 LYS A C 1
ATOM 747 O O . LYS A 1 96 ? -0.772 -1.093 -14.550 1.00 87.75 96 LYS A O 1
ATOM 752 N N . PRO A 1 97 ? -2.086 -0.890 -16.378 1.00 84.44 97 PRO A N 1
ATOM 753 C CA . PRO A 1 97 ? -0.970 -0.866 -17.315 1.00 84.44 97 PRO A CA 1
ATOM 754 C C . PRO A 1 97 ? -0.193 0.454 -17.191 1.00 84.44 97 PRO A C 1
ATOM 756 O O . PRO A 1 97 ? -0.779 1.532 -17.101 1.00 84.44 97 PRO A O 1
ATOM 759 N N . GLU A 1 98 ? 1.137 0.370 -17.192 1.00 74.44 98 GLU A N 1
ATOM 760 C CA . GLU A 1 98 ? 2.021 1.540 -17.252 1.00 74.44 98 GLU A CA 1
ATOM 761 C C . GLU A 1 98 ? 2.153 2.030 -18.707 1.00 74.44 98 GLU A C 1
ATOM 763 O O . GLU A 1 98 ? 2.346 1.218 -19.618 1.00 74.44 98 GLU A O 1
ATOM 768 N N . ASP A 1 99 ? 2.066 3.349 -18.923 1.00 66.88 99 ASP A N 1
ATOM 769 C CA . ASP A 1 99 ? 2.306 4.053 -20.200 1.00 66.88 99 ASP A CA 1
ATOM 770 C C . ASP A 1 99 ? 1.447 3.605 -21.410 1.00 66.88 99 ASP A C 1
ATOM 772 O O . ASP A 1 99 ? 1.613 4.118 -22.516 1.00 66.88 99 ASP A O 1
ATOM 776 N N . ASN A 1 100 ? 0.507 2.672 -21.232 1.00 64.81 100 ASN A N 1
ATOM 777 C CA . ASN A 1 100 ? -0.305 2.081 -22.296 1.00 64.81 100 ASN A CA 1
ATOM 778 C C . ASN A 1 100 ? -1.736 1.799 -21.835 1.00 64.81 100 ASN A C 1
ATOM 780 O O . ASN A 1 100 ? -1.999 1.609 -20.658 1.00 64.81 100 ASN A O 1
ATOM 784 N N . ILE A 1 101 ? -2.662 1.686 -22.790 1.00 70.81 101 ILE A N 1
ATOM 785 C CA . ILE A 1 101 ? -4.068 1.322 -22.526 1.00 70.81 101 ILE A CA 1
ATOM 786 C C . ILE A 1 101 ? -4.232 -0.211 -22.398 1.00 70.81 101 ILE A C 1
ATOM 788 O O . ILE A 1 101 ? -5.260 -0.702 -21.937 1.00 70.81 101 ILE A O 1
ATOM 792 N N . HIS A 1 102 ? -3.219 -0.994 -22.798 1.00 81.31 102 HIS A N 1
ATOM 793 C CA . HIS A 1 102 ? -3.307 -2.452 -22.905 1.00 81.31 102 HIS A CA 1
ATOM 794 C C . HIS A 1 102 ? -2.134 -3.184 -22.243 1.00 81.31 102 HIS A C 1
ATOM 796 O O . HIS A 1 102 ? -0.966 -2.842 -22.439 1.00 81.31 102 HIS A O 1
ATOM 802 N N . PHE A 1 103 ? -2.464 -4.259 -21.529 1.00 83.19 103 PHE A N 1
ATOM 803 C CA . PHE A 1 103 ? -1.516 -5.218 -20.969 1.00 83.19 103 PHE A CA 1
ATOM 804 C C . PHE A 1 103 ? -0.730 -5.977 -22.048 1.00 83.19 103 PHE A C 1
ATOM 806 O O . PHE A 1 103 ? -1.206 -6.168 -23.166 1.00 83.19 103 PHE A O 1
ATOM 813 N N . GLY A 1 104 ? 0.498 -6.389 -21.718 1.00 78.75 104 GLY A N 1
ATOM 814 C CA . GLY A 1 104 ? 1.404 -7.094 -22.637 1.00 78.75 104 GLY A CA 1
ATOM 815 C C . GLY A 1 104 ? 2.161 -6.196 -23.624 1.00 78.75 104 GLY A C 1
ATOM 816 O O . GLY A 1 104 ? 3.002 -6.688 -24.369 1.00 78.75 104 GLY A O 1
ATOM 817 N N . LYS A 1 105 ? 1.888 -4.884 -23.629 1.00 78.50 105 LYS A N 1
ATOM 818 C CA . LYS A 1 105 ? 2.627 -3.883 -24.423 1.00 78.50 105 LYS A CA 1
ATOM 819 C C . LYS A 1 105 ? 3.394 -2.860 -23.572 1.00 78.50 105 LYS A C 1
ATOM 821 O O . LYS A 1 105 ? 4.103 -2.028 -24.126 1.00 78.50 105 LYS A O 1
ATOM 826 N N . GLY A 1 106 ? 3.234 -2.913 -22.248 1.00 76.81 106 GLY A N 1
ATOM 827 C CA . GLY A 1 106 ? 3.926 -2.062 -21.273 1.00 76.81 106 GLY A CA 1
ATOM 828 C C . GLY A 1 106 ? 5.094 -2.775 -20.585 1.00 76.81 106 GLY A C 1
ATOM 829 O O . GLY A 1 106 ? 5.443 -3.897 -20.946 1.00 76.81 106 GLY A O 1
ATOM 830 N N . LYS A 1 107 ? 5.685 -2.130 -19.572 1.00 81.81 107 LYS A N 1
ATOM 831 C CA . LYS A 1 107 ? 6.845 -2.668 -18.830 1.00 81.81 107 LYS A CA 1
ATOM 832 C C . LYS A 1 107 ? 6.469 -3.683 -17.746 1.00 81.81 107 LYS A C 1
ATOM 834 O O . LYS A 1 107 ? 7.344 -4.296 -17.142 1.00 81.81 107 LYS A O 1
ATOM 839 N N . THR A 1 108 ? 5.177 -3.855 -17.486 1.00 87.88 108 THR A N 1
ATOM 840 C CA . THR A 1 108 ? 4.674 -4.810 -16.499 1.00 87.88 108 THR A CA 1
ATOM 841 C C . THR A 1 108 ? 4.881 -6.240 -16.987 1.00 87.88 108 THR A C 1
ATOM 843 O O . THR A 1 108 ? 4.266 -6.666 -17.966 1.00 87.88 108 THR A O 1
ATOM 846 N N . ASP A 1 109 ? 5.705 -6.998 -16.273 1.00 91.69 109 ASP A N 1
ATOM 847 C CA . ASP A 1 109 ? 5.867 -8.436 -16.463 1.00 91.69 109 ASP A CA 1
ATOM 848 C C . ASP A 1 109 ? 4.751 -9.148 -15.687 1.00 91.69 109 ASP A C 1
ATOM 850 O O . ASP A 1 109 ? 4.821 -9.336 -14.471 1.00 91.69 109 ASP A O 1
ATOM 854 N N . LEU A 1 110 ? 3.668 -9.475 -16.395 1.00 92.75 110 LEU A N 1
ATOM 855 C CA . LEU A 1 110 ? 2.475 -10.079 -15.797 1.00 92.75 110 LEU A CA 1
ATOM 856 C C . LEU A 1 110 ? 2.738 -11.480 -15.227 1.00 92.75 110 LEU A C 1
ATOM 858 O O . LEU A 1 110 ? 2.284 -11.724 -14.111 1.00 92.75 110 LEU A O 1
ATOM 862 N N . PRO A 1 111 ? 3.478 -12.386 -15.905 1.00 95.56 111 PRO A N 1
ATOM 863 C CA . PRO A 1 111 ? 3.893 -13.647 -15.293 1.00 95.56 111 PRO A CA 1
ATOM 864 C C . PRO A 1 111 ? 4.668 -13.461 -13.987 1.00 95.56 111 PRO A C 1
ATOM 866 O O . PRO A 1 111 ? 4.373 -14.133 -12.997 1.00 95.56 111 PRO A O 1
ATOM 869 N N . LYS A 1 112 ? 5.626 -12.527 -13.945 1.00 96.31 112 LYS A N 1
ATOM 870 C CA . LYS A 1 112 ? 6.380 -12.241 -12.718 1.00 96.31 112 LYS A CA 1
ATOM 871 C C . LYS A 1 112 ? 5.492 -11.644 -11.628 1.00 96.31 112 LYS A C 1
ATOM 873 O O . LYS A 1 112 ? 5.651 -12.001 -10.460 1.00 96.31 112 LYS A O 1
ATOM 878 N N . LEU A 1 113 ? 4.557 -10.764 -11.985 1.00 95.50 113 LEU A N 1
ATOM 879 C CA . LEU A 1 113 ? 3.597 -10.201 -11.037 1.00 95.50 113 LEU A CA 1
ATOM 880 C C . LEU A 1 113 ? 2.696 -11.292 -10.450 1.00 95.50 113 LEU A C 1
ATOM 882 O O . LEU A 1 113 ? 2.566 -11.358 -9.234 1.00 95.50 113 LEU A O 1
ATOM 886 N N . ALA A 1 114 ? 2.147 -12.178 -11.282 1.00 96.81 114 ALA A N 1
ATOM 887 C CA . ALA A 1 114 ? 1.341 -13.308 -10.827 1.00 96.81 114 ALA A CA 1
ATOM 888 C C . ALA A 1 114 ? 2.127 -14.201 -9.854 1.00 96.81 114 ALA A C 1
ATOM 890 O O . ALA A 1 114 ? 1.682 -14.417 -8.732 1.00 96.81 114 ALA A O 1
ATOM 891 N N . GLY A 1 115 ? 3.353 -14.601 -10.214 1.00 98.38 115 GLY A N 1
ATOM 892 C CA . GLY A 1 115 ? 4.211 -15.375 -9.311 1.00 98.38 115 GLY A CA 1
ATOM 893 C C . GLY A 1 115 ? 4.574 -14.631 -8.018 1.00 98.38 115 GLY A C 1
ATOM 894 O O . GLY A 1 115 ? 4.753 -15.254 -6.977 1.00 98.38 115 GLY A O 1
ATOM 895 N N . THR A 1 116 ? 4.654 -13.298 -8.054 1.00 98.19 116 THR A N 1
ATOM 896 C CA . THR A 1 116 ? 4.854 -12.474 -6.850 1.00 98.19 116 THR A CA 1
ATOM 897 C C . THR A 1 116 ? 3.627 -12.507 -5.940 1.00 98.19 116 THR A C 1
ATOM 899 O O . THR A 1 116 ? 3.771 -12.658 -4.728 1.00 98.19 116 THR A O 1
ATOM 902 N N . LEU A 1 117 ? 2.427 -12.389 -6.513 1.00 98.12 117 LEU A N 1
ATOM 903 C CA . LEU A 1 117 ? 1.165 -12.470 -5.775 1.00 98.12 117 LEU A CA 1
ATOM 904 C C . LEU A 1 117 ? 0.972 -13.860 -5.152 1.00 98.12 117 LEU A C 1
ATOM 906 O O . LEU A 1 117 ? 0.612 -13.949 -3.979 1.00 98.12 117 LEU A O 1
ATOM 910 N N . ASP A 1 118 ? 1.323 -14.923 -5.879 1.00 98.50 118 ASP A N 1
ATOM 911 C CA . ASP A 1 118 ? 1.334 -16.292 -5.351 1.00 98.50 118 ASP A CA 1
ATOM 912 C C . ASP A 1 118 ? 2.304 -16.431 -4.166 1.00 98.50 118 ASP A C 1
ATOM 914 O O . ASP A 1 118 ? 1.957 -17.002 -3.133 1.00 98.50 118 ASP A O 1
ATOM 918 N N . GLN A 1 119 ? 3.518 -15.877 -4.277 1.00 98.38 119 GLN A N 1
ATOM 919 C CA . GLN A 1 119 ? 4.538 -15.947 -3.221 1.00 98.38 119 GLN A CA 1
ATOM 920 C C . GLN A 1 119 ? 4.118 -15.257 -1.925 1.00 98.38 119 GLN A C 1
ATOM 922 O O . GLN A 1 119 ? 4.444 -15.750 -0.845 1.00 98.38 119 GLN A O 1
ATOM 927 N N . ILE A 1 120 ? 3.418 -14.123 -2.014 1.00 97.75 120 ILE A N 1
ATOM 928 C CA . ILE A 1 120 ? 2.897 -13.446 -0.820 1.00 97.75 120 ILE A CA 1
ATOM 929 C C . IL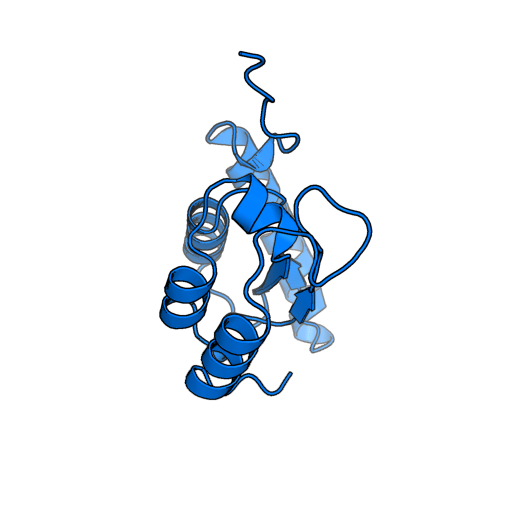E A 1 120 ? 1.597 -14.079 -0.313 1.00 97.75 120 ILE A C 1
ATOM 931 O O . ILE A 1 120 ? 1.114 -13.676 0.743 1.00 97.75 120 ILE A O 1
ATOM 935 N N . GLY A 1 121 ? 1.039 -15.054 -1.040 1.00 98.19 121 GLY A N 1
ATOM 936 C CA . GLY A 1 121 ? -0.229 -15.702 -0.718 1.00 98.19 121 GLY A CA 1
ATOM 937 C C . GLY A 1 121 ? -1.417 -14.756 -0.855 1.00 98.19 121 GLY A C 1
ATOM 938 O O . GLY A 1 121 ? -2.285 -14.758 0.012 1.00 98.19 121 GLY A O 1
ATOM 939 N N . TYR A 1 122 ? -1.421 -13.901 -1.880 1.00 97.94 122 TYR A N 1
ATOM 940 C CA . TYR A 1 122 ? -2.508 -12.953 -2.110 1.00 97.94 122 TYR A CA 1
ATOM 941 C C . TYR A 1 122 ? -3.831 -13.685 -2.379 1.00 97.94 122 TYR A C 1
ATOM 943 O O . TYR A 1 122 ? -3.916 -14.517 -3.278 1.00 97.94 122 TYR A O 1
ATOM 951 N N . ASP A 1 123 ? -4.852 -13.375 -1.581 1.00 96.69 123 ASP A N 1
ATOM 952 C CA . ASP A 1 123 ? -6.117 -14.123 -1.498 1.00 96.69 123 ASP A CA 1
ATOM 953 C C . ASP A 1 123 ? -7.342 -13.223 -1.259 1.00 96.69 123 ASP A C 1
ATOM 955 O O . ASP A 1 123 ? -8.381 -13.698 -0.797 1.00 96.69 123 ASP A O 1
ATOM 959 N N . LYS A 1 124 ? -7.184 -11.916 -1.486 1.00 91.94 124 LYS A N 1
ATOM 960 C CA . LYS A 1 124 ? -8.249 -10.933 -1.262 1.00 91.94 124 LYS A CA 1
ATOM 961 C C . LYS A 1 124 ? -9.362 -11.071 -2.296 1.00 91.94 124 LYS A C 1
ATOM 963 O O . LYS A 1 124 ? -9.053 -11.426 -3.456 1.00 91.94 124 LYS A O 1
#